Protein AF-A0AAN6XA34-F1 (afdb_monomer)

Foldseek 3Di:
DLVVCCVPVNCLDLVSLVVLLVVLVVCVVVVNNVVSLVSLVVSLVSCCVPVNCPHPSNVVSVVVNVVD

pLDDT: mean 78.04, std 9.77, range [56.0, 90.5]

Solvent-accessible surface area (backbone atoms only — not comparable to full-atom values): 3674 Å² total; per-residue (Å²): 107,62,70,56,33,36,72,74,63,30,71,80,29,69,71,31,36,52,47,42,48,52,49,18,54,53,27,45,78,69,69,38,48,72,65,13,49,56,40,45,52,52,41,38,57,47,30,34,74,73,64,31,69,84,29,70,67,29,47,50,48,49,52,53,60,74,72,106

Sequence (68 aa):
VIETSKTKLGADHPDTLTSIGNLASIYRNQGRWGEAEKLEVQVIETSITKLGADHPYTLTSIANLAFT

Radius of gyration: 11.33 Å; Cα contacts (8 Å, |Δi|>4): 64; chains: 1; bounding box: 24×24×27 Å

InterPro domains:
  IPR011990 Tetratricopeptide-like helical domain superfamily [G3DSA:1.25.40.10] (1-68)
  IPR011990 Tetratricopeptide-like helical domain superfamily [SSF48452] (8-67)
  IPR053137 Nucleotide-binding leucine-rich repeat (NLR)-like [PTHR46082] (3-67)

Nearest PDB structures (foldseek):
  3edt-assembly2_D  TM=9.074E-01  e=9.427E-04  Homo sapiens
  3zfw-assembly2_B  TM=9.269E-01  e=2.478E-03  Mus musculus
  3zfw-assembly1_A  TM=9.274E-01  e=2.478E-03  Mus musculus
  3edt-assembly1_B  TM=9.005E-01  e=2.341E-03  Homo sapiens
  3ceq-assembly1_A  TM=8.568E-01  e=4.133E-03  Homo sapiens

Mean predicted aligned error: 6.32 Å

Secondary structure (DSSP, 8-state):
-HHHHHHHT-TTSHHHHHHHHHHHHHHHHTT-HHHHHHHHHHHHHHHHHHH-TTSHHHHHHHHHHHT-

Organism: NCBI:txid2587418

Structure (mmCIF, N/CA/C/O backbone):
data_AF-A0AAN6XA34-F1
#
_entry.id   AF-A0AAN6XA34-F1
#
loop_
_atom_site.group_PDB
_atom_site.id
_atom_site.type_symbol
_atom_site.label_atom_id
_atom_site.label_alt_id
_atom_site.label_comp_id
_atom_site.label_asym_id
_atom_site.label_entity_id
_atom_site.label_seq_id
_atom_site.pdbx_PDB_ins_code
_atom_site.Cartn_x
_atom_site.Cartn_y
_atom_site.Cartn_z
_atom_site.occupancy
_atom_site.B_iso_or_equiv
_atom_site.auth_seq_id
_atom_site.auth_comp_id
_atom_site.auth_asym_id
_atom_site.auth_atom_id
_atom_site.pdbx_PDB_model_num
ATOM 1 N N . VAL A 1 1 ? 0.036 -12.707 6.745 1.00 58.53 1 VAL A N 1
ATOM 2 C CA . VAL A 1 1 ? 0.086 -12.494 5.277 1.00 58.53 1 VAL A CA 1
ATOM 3 C C . VAL A 1 1 ? 1.075 -11.391 4.925 1.00 58.53 1 VAL A C 1
ATOM 5 O O . VAL A 1 1 ? 2.091 -11.720 4.343 1.00 58.53 1 VAL A O 1
ATOM 8 N N . ILE A 1 2 ? 0.878 -10.138 5.363 1.00 59.44 2 ILE A N 1
ATOM 9 C CA . ILE A 1 2 ? 1.791 -9.013 5.051 1.00 59.44 2 ILE A CA 1
ATOM 10 C C . ILE A 1 2 ? 3.220 -9.241 5.553 1.00 59.44 2 ILE A C 1
ATOM 12 O O . ILE A 1 2 ? 4.156 -9.047 4.787 1.00 59.44 2 ILE 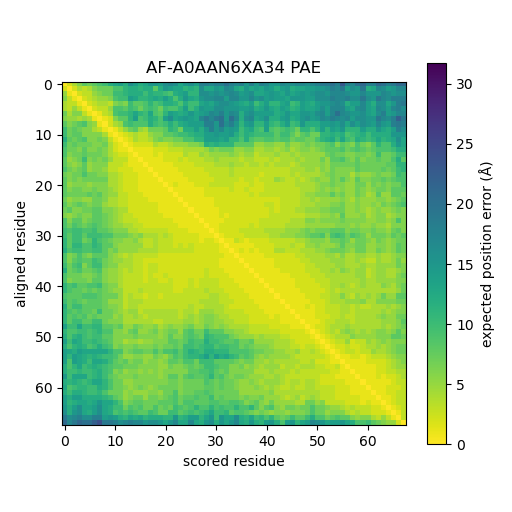A O 1
ATOM 16 N N . GLU A 1 3 ? 3.406 -9.704 6.795 1.00 60.44 3 GLU A N 1
ATOM 17 C CA . GLU A 1 3 ? 4.747 -10.028 7.313 1.00 60.44 3 GLU A CA 1
ATOM 18 C C . GLU A 1 3 ? 5.436 -11.116 6.490 1.00 60.44 3 GLU A C 1
ATOM 20 O O . GLU A 1 3 ? 6.621 -10.996 6.194 1.00 60.44 3 GLU A O 1
ATOM 25 N N . THR A 1 4 ? 4.679 -12.128 6.054 1.00 59.22 4 THR A N 1
ATOM 26 C CA . THR A 1 4 ? 5.162 -13.236 5.220 1.00 59.22 4 THR A CA 1
ATOM 27 C C . THR A 1 4 ? 5.559 -12.760 3.822 1.00 59.22 4 THR A C 1
ATOM 29 O O . THR A 1 4 ? 6.592 -13.182 3.310 1.00 59.22 4 THR A O 1
ATOM 32 N N . SER A 1 5 ? 4.784 -11.853 3.216 1.00 59.62 5 SER A N 1
ATOM 33 C CA . SER A 1 5 ? 5.111 -11.227 1.927 1.00 59.62 5 SER A CA 1
ATOM 34 C C . SER A 1 5 ? 6.350 -10.335 2.045 1.00 59.62 5 SER A C 1
ATOM 36 O O . SER A 1 5 ? 7.266 -10.445 1.233 1.00 59.62 5 SER A O 1
ATOM 38 N N . LYS A 1 6 ? 6.447 -9.538 3.121 1.00 59.12 6 LYS A N 1
ATOM 39 C CA . LYS A 1 6 ? 7.613 -8.691 3.423 1.00 59.12 6 LYS A CA 1
ATOM 40 C C . LYS A 1 6 ? 8.905 -9.497 3.570 1.00 59.12 6 LYS A C 1
ATOM 42 O O . LYS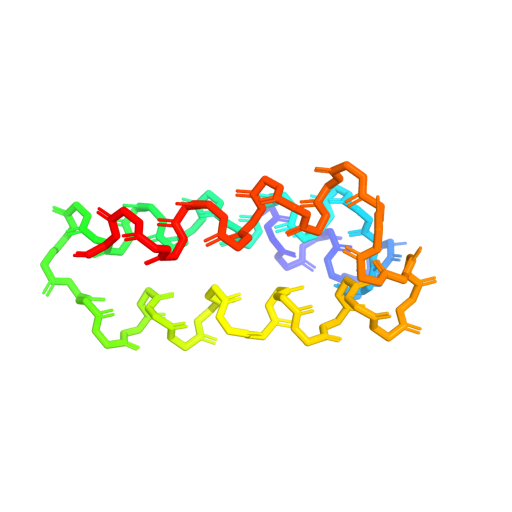 A 1 6 ? 9.942 -9.041 3.102 1.00 59.12 6 LYS A O 1
ATOM 47 N N . THR A 1 7 ? 8.850 -10.679 4.191 1.00 56.91 7 THR A N 1
ATOM 48 C CA . THR A 1 7 ? 10.031 -11.549 4.360 1.00 56.91 7 THR A CA 1
ATOM 49 C C . THR A 1 7 ? 10.369 -12.369 3.119 1.00 56.91 7 THR A C 1
ATOM 51 O O . THR A 1 7 ? 11.548 -12.587 2.865 1.00 56.91 7 THR A O 1
ATOM 54 N N . LYS A 1 8 ? 9.376 -12.847 2.353 1.00 56.00 8 LYS A N 1
ATOM 55 C CA . LYS A 1 8 ? 9.626 -13.715 1.186 1.00 56.00 8 LYS A CA 1
ATOM 56 C C . LYS A 1 8 ? 9.904 -12.969 -0.112 1.00 56.00 8 LYS A C 1
ATOM 58 O O . LYS A 1 8 ? 10.717 -13.436 -0.899 1.00 56.00 8 LYS A O 1
ATOM 63 N N . LEU A 1 9 ? 9.189 -11.877 -0.364 1.00 59.72 9 LEU A N 1
ATOM 64 C CA . LEU A 1 9 ? 9.220 -11.161 -1.642 1.00 59.72 9 LEU A CA 1
ATOM 65 C C . LEU A 1 9 ? 9.927 -9.802 -1.529 1.00 59.72 9 LEU A C 1
ATOM 67 O O . LEU A 1 9 ? 10.328 -9.229 -2.537 1.00 59.72 9 LEU A O 1
ATOM 71 N N . GLY A 1 10 ? 10.113 -9.308 -0.302 1.00 63.59 10 GLY A N 1
ATOM 72 C CA . GLY A 1 10 ? 10.594 -7.959 -0.022 1.00 63.59 10 GLY A CA 1
ATOM 73 C C . GLY A 1 10 ? 9.444 -6.962 0.117 1.00 63.59 10 GLY A C 1
ATOM 74 O O . GLY A 1 10 ? 8.328 -7.189 -0.362 1.00 63.59 10 GLY A O 1
ATOM 75 N N . ALA A 1 11 ? 9.712 -5.848 0.803 1.00 65.56 11 ALA A N 1
ATOM 76 C CA . ALA A 1 11 ? 8.747 -4.759 0.982 1.00 65.56 11 ALA A CA 1
ATOM 77 C C . ALA A 1 11 ? 8.352 -4.099 -0.353 1.00 65.56 11 ALA A C 1
ATOM 79 O O . ALA A 1 11 ? 7.253 -3.570 -0.476 1.00 65.56 11 ALA A O 1
ATOM 80 N N . ASP A 1 12 ? 9.237 -4.188 -1.343 1.00 64.25 12 ASP A N 1
ATOM 81 C CA . ASP A 1 12 ? 9.133 -3.551 -2.653 1.00 64.25 12 ASP A CA 1
ATOM 82 C C . ASP A 1 12 ? 8.376 -4.377 -3.705 1.00 64.25 12 ASP A C 1
ATOM 84 O O . ASP A 1 12 ? 8.145 -3.898 -4.814 1.00 64.25 12 ASP A O 1
ATOM 88 N N . HIS A 1 13 ? 8.012 -5.628 -3.403 1.00 75.88 13 HIS A N 1
ATOM 89 C CA . HIS A 1 13 ? 7.339 -6.482 -4.382 1.00 75.88 13 HIS A CA 1
ATOM 90 C C . HIS A 1 13 ? 5.897 -6.009 -4.623 1.00 75.88 13 HIS A C 1
ATOM 92 O O . HIS A 1 13 ? 5.192 -5.745 -3.646 1.00 75.88 13 HIS A O 1
ATOM 98 N N . PRO A 1 14 ? 5.401 -5.970 -5.874 1.00 70.94 14 PRO A N 1
ATOM 99 C CA . PRO A 1 14 ? 4.041 -5.518 -6.188 1.00 70.94 14 PRO A CA 1
ATOM 100 C C . PRO A 1 14 ? 2.942 -6.252 -5.397 1.00 70.94 14 PRO A C 1
ATOM 102 O O . PRO A 1 14 ? 2.020 -5.611 -4.896 1.00 70.94 14 PRO A O 1
ATOM 105 N N . ASP A 1 15 ? 3.057 -7.566 -5.180 1.00 77.56 15 ASP A N 1
ATOM 106 C CA . ASP A 1 15 ? 2.150 -8.311 -4.284 1.00 77.56 15 ASP A CA 1
ATOM 107 C C . ASP A 1 15 ? 2.208 -7.857 -2.817 1.00 77.56 15 ASP A C 1
ATOM 109 O O . ASP A 1 15 ? 1.183 -7.808 -2.125 1.00 77.56 15 ASP A O 1
ATOM 113 N N . THR A 1 16 ? 3.398 -7.508 -2.319 1.00 80.69 16 THR A N 1
ATOM 114 C CA . THR A 1 16 ? 3.561 -6.961 -0.966 1.00 80.69 16 THR A CA 1
ATOM 115 C C . THR A 1 16 ? 2.927 -5.578 -0.881 1.00 80.69 16 THR A C 1
ATOM 117 O O . THR A 1 16 ? 2.162 -5.325 0.047 1.00 80.69 16 THR A O 1
ATOM 120 N N . LEU A 1 17 ? 3.161 -4.717 -1.875 1.00 78.94 17 LEU A N 1
ATOM 121 C CA . LEU A 1 17 ? 2.537 -3.398 -1.977 1.00 78.94 17 LEU A CA 1
ATOM 122 C C . LEU A 1 17 ? 1.005 -3.502 -2.038 1.00 78.94 17 LEU A C 1
ATOM 124 O O . LEU A 1 17 ? 0.317 -2.760 -1.339 1.00 78.94 17 LEU A O 1
ATOM 128 N N . THR A 1 18 ? 0.469 -4.469 -2.791 1.00 79.31 18 THR A N 1
ATOM 129 C CA . THR A 1 18 ? -0.983 -4.715 -2.895 1.00 79.31 18 THR A CA 1
ATOM 130 C C . THR A 1 18 ? -1.547 -5.124 -1.538 1.00 79.31 18 THR A C 1
ATOM 132 O O . THR A 1 18 ? -2.591 -4.643 -1.097 1.00 79.31 18 THR A O 1
ATOM 135 N N . SER A 1 19 ? -0.815 -5.982 -0.826 1.00 82.56 19 SER A N 1
ATOM 136 C CA . SER A 1 19 ? -1.181 -6.406 0.525 1.00 82.56 19 SER A CA 1
ATOM 137 C C . SER A 1 19 ? -1.164 -5.240 1.525 1.00 82.56 19 SER A C 1
ATOM 139 O O . SER A 1 19 ? -1.999 -5.210 2.428 1.00 82.56 19 SER A O 1
ATOM 141 N N . ILE A 1 20 ? -0.250 -4.275 1.367 1.00 82.56 20 ILE A N 1
ATOM 142 C CA . ILE A 1 20 ? -0.194 -3.059 2.195 1.00 82.56 20 ILE A CA 1
ATOM 143 C C . ILE A 1 20 ? -1.363 -2.116 1.870 1.00 82.56 20 ILE A C 1
ATOM 145 O O . ILE A 1 20 ? -2.003 -1.624 2.797 1.00 82.56 20 ILE A O 1
ATOM 149 N N . GLY A 1 21 ? -1.706 -1.925 0.592 1.00 82.25 21 GLY A N 1
ATOM 150 C CA . GLY A 1 21 ? -2.882 -1.139 0.191 1.00 82.25 21 GLY A CA 1
ATOM 151 C C . GLY A 1 21 ? -4.191 -1.708 0.757 1.00 82.25 21 GLY A C 1
ATOM 152 O O . GLY A 1 21 ? -5.021 -0.978 1.297 1.00 82.25 21 GLY A O 1
ATOM 153 N N . ASN A 1 22 ? -4.335 -3.037 0.757 1.00 83.56 22 ASN A N 1
ATOM 154 C CA . ASN A 1 22 ? 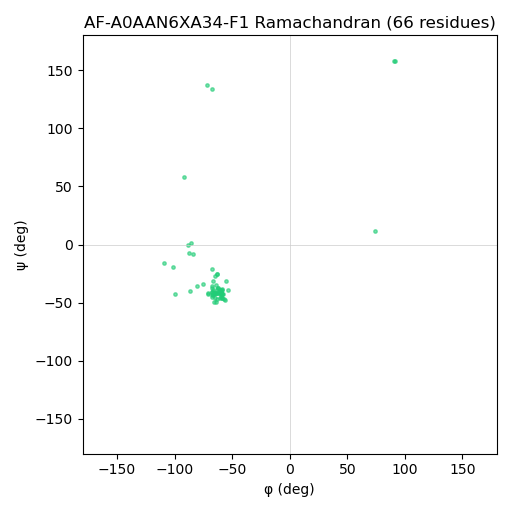-5.472 -3.703 1.399 1.00 83.56 22 ASN A CA 1
ATOM 155 C C . ASN A 1 22 ? -5.518 -3.453 2.917 1.00 83.56 22 ASN A C 1
ATOM 157 O O . ASN A 1 22 ? -6.597 -3.270 3.479 1.00 83.56 22 ASN A O 1
ATOM 161 N N . LEU A 1 23 ? -4.365 -3.406 3.595 1.00 85.06 23 LEU A N 1
ATOM 162 C CA . LEU A 1 23 ? -4.304 -3.070 5.021 1.00 85.06 23 LEU A CA 1
ATOM 163 C C . LEU A 1 23 ? -4.728 -1.625 5.291 1.00 85.06 23 LEU A C 1
ATOM 165 O O . LEU A 1 23 ? -5.457 -1.382 6.252 1.00 85.06 23 LEU A O 1
ATOM 169 N N . ALA A 1 24 ? -4.315 -0.684 4.443 1.00 86.12 24 ALA A N 1
ATOM 170 C CA . ALA A 1 24 ? -4.745 0.705 4.549 1.00 86.12 24 ALA A CA 1
ATOM 171 C C . ALA A 1 24 ? -6.271 0.836 4.406 1.00 86.12 24 ALA A C 1
ATOM 173 O O . ALA A 1 24 ? -6.914 1.495 5.222 1.00 86.12 24 ALA A O 1
ATOM 174 N N . SER A 1 25 ? -6.875 0.110 3.458 1.00 84.12 25 SER A N 1
ATOM 175 C CA . SER A 1 25 ? -8.336 0.048 3.304 1.00 84.12 25 SER A CA 1
ATOM 176 C C . SER A 1 25 ? -9.035 -0.484 4.566 1.00 84.12 25 SER A C 1
ATOM 178 O O . SER A 1 25 ? -10.016 0.095 5.041 1.00 84.12 25 SER A O 1
ATOM 180 N N . ILE A 1 26 ? -8.485 -1.536 5.184 1.00 87.06 26 ILE A N 1
ATOM 181 C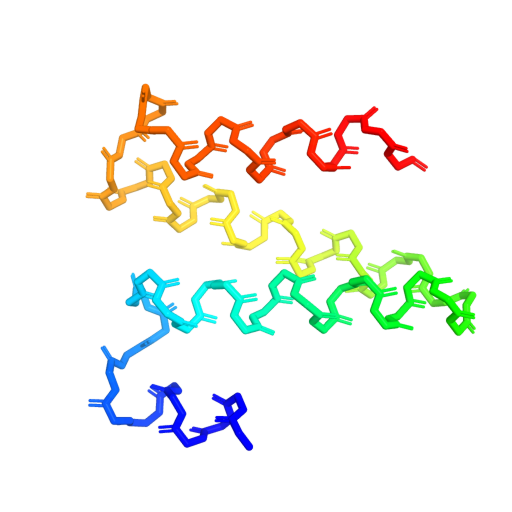 CA . ILE A 1 26 ? -8.987 -2.067 6.460 1.00 87.06 26 ILE A CA 1
ATOM 182 C C . ILE A 1 26 ? -8.882 -1.014 7.574 1.00 87.06 26 ILE A C 1
ATOM 184 O O . ILE A 1 26 ? -9.812 -0.870 8.367 1.00 87.06 26 ILE A O 1
ATOM 188 N N . TYR A 1 27 ? -7.786 -0.256 7.638 1.00 86.50 27 TYR A N 1
ATOM 189 C CA . TYR A 1 27 ? -7.621 0.817 8.619 1.00 86.50 27 TYR A CA 1
ATOM 190 C C . TYR A 1 27 ? -8.576 1.995 8.396 1.00 86.50 27 TYR A C 1
ATOM 192 O O . TYR A 1 27 ? -9.125 2.480 9.389 1.00 86.50 27 TYR A O 1
ATOM 200 N N . ARG A 1 28 ? -8.879 2.396 7.149 1.00 85.12 28 ARG A N 1
ATOM 201 C CA . ARG A 1 28 ? -9.959 3.371 6.870 1.00 85.12 28 ARG A CA 1
ATOM 202 C C . ARG A 1 28 ? -11.294 2.874 7.424 1.00 85.12 28 ARG A C 1
ATOM 204 O O . ARG A 1 28 ? -11.955 3.603 8.157 1.00 85.12 28 ARG A O 1
ATOM 211 N N . ASN A 1 29 ? -11.645 1.611 7.172 1.00 86.12 29 ASN A N 1
ATOM 212 C CA . ASN A 1 29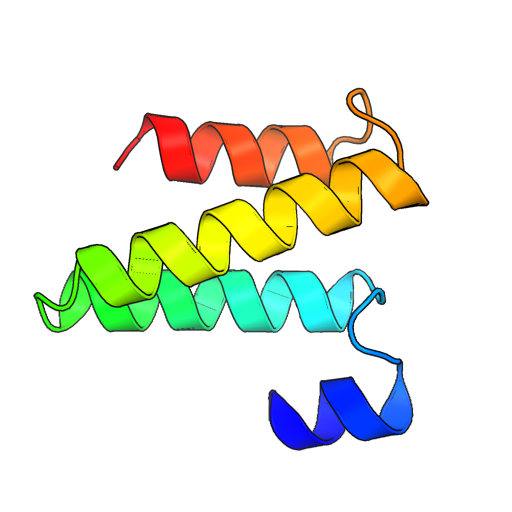 ? -12.892 1.021 7.679 1.00 86.12 29 ASN A CA 1
ATOM 213 C C . ASN A 1 29 ? -12.961 0.957 9.214 1.00 86.12 29 ASN A C 1
ATOM 215 O O . ASN A 1 29 ? -14.048 0.958 9.782 1.00 86.12 29 ASN A O 1
ATOM 219 N N . GLN A 1 30 ? -11.815 0.923 9.896 1.00 90.38 30 GLN A N 1
ATOM 220 C CA . GLN A 1 30 ? -11.731 0.983 11.360 1.00 90.38 30 GLN A CA 1
ATOM 221 C C . GLN A 1 30 ? -11.716 2.420 11.913 1.00 90.38 30 GLN A C 1
ATOM 223 O O . GLN A 1 30 ? -11.585 2.603 13.121 1.00 90.38 30 GLN A O 1
ATOM 228 N N . GLY A 1 31 ? -11.804 3.444 11.059 1.00 90.06 31 GLY A N 1
ATOM 229 C CA . GLY A 1 31 ? -11.686 4.850 11.453 1.00 90.06 31 GLY A CA 1
ATOM 230 C C . GLY A 1 31 ? -10.253 5.290 11.781 1.00 90.06 31 GLY A C 1
ATOM 231 O O . GLY A 1 31 ? -10.044 6.371 12.328 1.00 90.06 31 GLY A O 1
ATOM 232 N N . ARG A 1 32 ? -9.247 4.471 11.453 1.00 90.50 32 ARG A N 1
ATOM 233 C CA . ARG A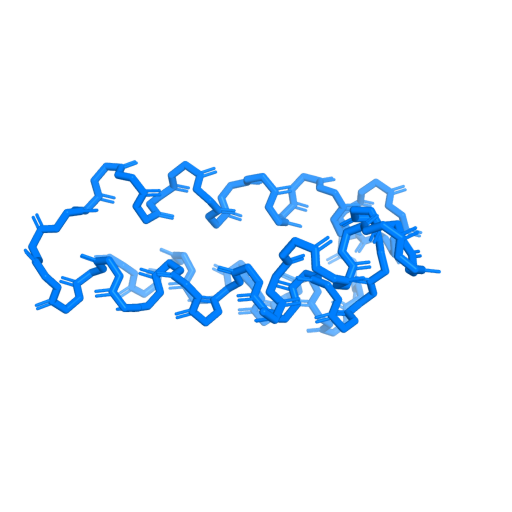 1 32 ? -7.818 4.746 11.674 1.00 90.50 32 ARG A CA 1
ATOM 234 C C . ARG A 1 32 ? -7.196 5.427 10.453 1.00 90.50 32 ARG A C 1
ATOM 236 O O . ARG A 1 32 ? -6.238 4.926 9.869 1.00 90.50 32 ARG A O 1
ATOM 243 N N . TRP A 1 33 ? -7.740 6.580 10.076 1.00 85.62 33 TRP A N 1
ATOM 244 C CA . TRP A 1 33 ? -7.386 7.289 8.839 1.00 85.62 33 TRP A CA 1
ATOM 245 C C . TRP A 1 33 ? -5.897 7.649 8.737 1.00 85.62 33 TRP A C 1
ATOM 247 O O . TRP A 1 33 ? -5.293 7.397 7.704 1.00 85.62 33 TRP A O 1
ATOM 257 N N . GLY A 1 34 ? -5.269 8.132 9.816 1.00 88.06 34 GLY A N 1
ATOM 258 C CA . GLY A 1 34 ? -3.844 8.507 9.784 1.00 88.06 34 GLY A CA 1
ATOM 259 C C . GLY A 1 34 ? -2.888 7.323 9.586 1.00 88.06 34 GLY A C 1
ATOM 260 O O . GLY A 1 34 ? -1.848 7.448 8.946 1.00 88.06 34 GLY A O 1
ATOM 261 N N . GLU A 1 35 ? -3.254 6.142 10.089 1.00 86.31 35 GLU A N 1
ATOM 262 C CA . GLU A 1 35 ? -2.463 4.923 9.884 1.00 86.31 35 GLU A CA 1
ATOM 263 C C . GLU A 1 35 ? -2.646 4.376 8.464 1.00 86.31 35 GLU A C 1
ATOM 265 O O . GLU A 1 35 ? -1.703 3.839 7.886 1.00 86.31 35 GLU A O 1
ATOM 270 N N . ALA A 1 36 ? -3.848 4.525 7.896 1.00 87.50 36 ALA A N 1
ATOM 271 C CA . ALA A 1 36 ? -4.125 4.181 6.506 1.00 87.50 36 ALA A CA 1
ATOM 272 C C . ALA A 1 36 ? -3.349 5.083 5.536 1.00 87.50 36 ALA A C 1
ATOM 274 O O . ALA A 1 36 ? -2.634 4.571 4.678 1.00 87.50 36 ALA A O 1
ATOM 275 N N . GLU A 1 37 ? -3.413 6.402 5.734 1.00 86.88 37 GLU A N 1
ATOM 276 C CA . GLU A 1 37 ? -2.705 7.390 4.913 1.00 86.88 37 GLU A CA 1
ATOM 277 C C . GLU A 1 37 ? -1.199 7.109 4.890 1.00 86.88 37 GLU A C 1
ATOM 279 O O . GLU A 1 37 ? -0.591 7.008 3.826 1.00 86.88 37 GLU A O 1
ATOM 284 N N . LYS A 1 38 ? -0.595 6.878 6.061 1.00 87.44 38 LYS A N 1
ATOM 285 C CA . LYS A 1 38 ? 0.835 6.569 6.164 1.00 87.44 38 LYS A CA 1
ATOM 286 C C . LYS A 1 38 ? 1.230 5.313 5.380 1.00 87.44 38 LYS A C 1
ATOM 288 O O . LYS A 1 38 ? 2.316 5.263 4.802 1.00 87.44 38 LYS A O 1
ATOM 293 N N . LEU A 1 39 ? 0.373 4.290 5.378 1.00 85.88 39 LEU A N 1
ATOM 294 C CA . LEU A 1 39 ? 0.607 3.064 4.614 1.00 85.88 39 LEU A CA 1
ATOM 295 C C . LEU A 1 39 ? 0.461 3.299 3.106 1.00 85.88 39 LEU A C 1
ATOM 297 O O . LEU A 1 39 ? 1.294 2.804 2.349 1.00 85.88 39 LEU A O 1
ATOM 301 N N . GLU A 1 40 ? -0.541 4.061 2.666 1.00 84.62 40 GLU A N 1
ATOM 302 C CA . GLU A 1 40 ? -0.719 4.394 1.246 1.00 84.62 40 GLU A CA 1
ATOM 303 C C . GLU A 1 40 ? 0.425 5.256 0.707 1.00 84.62 40 GLU A C 1
ATOM 305 O O . GLU A 1 40 ? 0.962 4.951 -0.357 1.00 84.62 40 GLU A O 1
ATOM 310 N N . VAL A 1 41 ? 0.876 6.261 1.464 1.00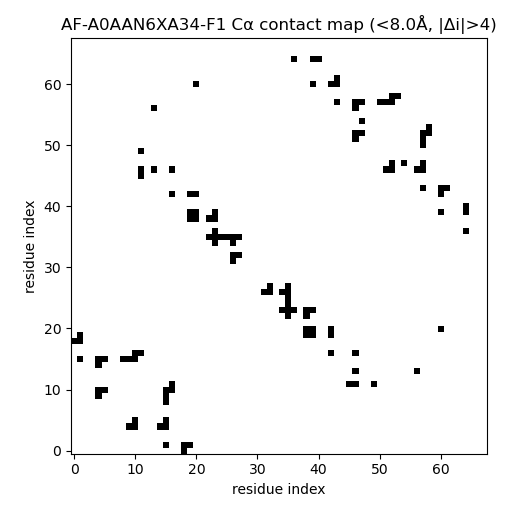 86.00 41 VAL A N 1
ATOM 311 C CA . VAL A 1 41 ? 2.034 7.091 1.094 1.00 86.00 41 VAL A CA 1
ATOM 312 C C . VAL A 1 41 ? 3.287 6.230 0.925 1.00 86.00 41 VAL A C 1
ATOM 314 O O . VAL A 1 41 ? 3.958 6.321 -0.101 1.00 86.00 41 VAL A O 1
ATOM 317 N N . GLN A 1 42 ? 3.556 5.316 1.865 1.00 85.69 42 GLN A N 1
ATOM 318 C CA . GLN A 1 42 ? 4.696 4.401 1.760 1.00 85.69 42 GLN A CA 1
ATOM 319 C C . GLN A 1 42 ? 4.622 3.516 0.504 1.00 85.69 42 GLN A C 1
ATOM 321 O O . GLN A 1 42 ? 5.647 3.260 -0.134 1.00 85.69 42 GLN A O 1
ATOM 326 N N . VAL A 1 43 ? 3.428 3.046 0.131 1.00 83.69 43 VAL A N 1
ATOM 327 C CA . VAL A 1 43 ? 3.229 2.254 -1.092 1.00 83.69 43 VAL A CA 1
ATOM 328 C C . VAL A 1 43 ? 3.485 3.094 -2.340 1.00 83.69 43 VAL A C 1
ATOM 330 O O . VAL A 1 43 ? 4.148 2.620 -3.267 1.00 83.69 43 VAL A O 1
ATOM 333 N N . ILE A 1 44 ? 3.006 4.337 -2.368 1.00 82.94 44 ILE A N 1
ATOM 334 C CA . ILE A 1 44 ? 3.199 5.260 -3.490 1.00 82.94 44 ILE A CA 1
ATOM 335 C C . ILE A 1 44 ? 4.682 5.599 -3.663 1.00 82.94 44 ILE A C 1
ATOM 337 O O . ILE A 1 44 ? 5.215 5.438 -4.756 1.00 82.94 44 ILE A O 1
ATOM 341 N N . GLU A 1 45 ? 5.391 5.978 -2.600 1.00 84.94 45 GLU A N 1
ATOM 342 C CA . GLU A 1 45 ? 6.827 6.286 -2.678 1.00 84.94 45 GLU A CA 1
ATOM 343 C C . GLU A 1 45 ? 7.645 5.088 -3.181 1.00 84.94 45 GLU A C 1
ATOM 345 O O . GLU A 1 45 ? 8.517 5.222 -4.048 1.00 84.94 45 GLU A O 1
ATOM 350 N N . THR A 1 46 ? 7.326 3.893 -2.679 1.00 82.75 46 THR A N 1
ATOM 351 C CA . THR A 1 46 ? 8.016 2.658 -3.069 1.00 82.75 46 THR A CA 1
ATOM 352 C C . THR A 1 46 ? 7.727 2.297 -4.528 1.00 82.75 46 THR A C 1
ATOM 354 O O . THR A 1 46 ? 8.643 1.971 -5.285 1.00 82.75 46 THR A O 1
ATOM 357 N N . SER A 1 47 ? 6.468 2.405 -4.958 1.00 81.62 47 SER A N 1
ATOM 358 C CA . SER A 1 47 ? 6.068 2.117 -6.340 1.00 81.62 47 SER A CA 1
ATOM 359 C C . SER A 1 47 ? 6.629 3.133 -7.336 1.00 81.62 47 SER A C 1
ATOM 361 O O . SER A 1 47 ? 7.167 2.718 -8.360 1.00 81.62 47 SER A O 1
ATOM 363 N N . ILE A 1 48 ? 6.643 4.432 -7.016 1.00 83.38 48 ILE A N 1
ATOM 364 C CA . ILE A 1 48 ? 7.311 5.458 -7.834 1.00 83.38 48 ILE A CA 1
ATOM 365 C C . ILE A 1 48 ? 8.804 5.145 -7.977 1.00 83.38 48 ILE A C 1
ATOM 367 O O . ILE A 1 48 ? 9.335 5.188 -9.085 1.00 83.38 48 ILE A O 1
ATOM 371 N N . THR A 1 49 ? 9.479 4.792 -6.879 1.00 84.12 49 THR A N 1
ATOM 372 C CA . THR A 1 49 ? 10.928 4.535 -6.881 1.00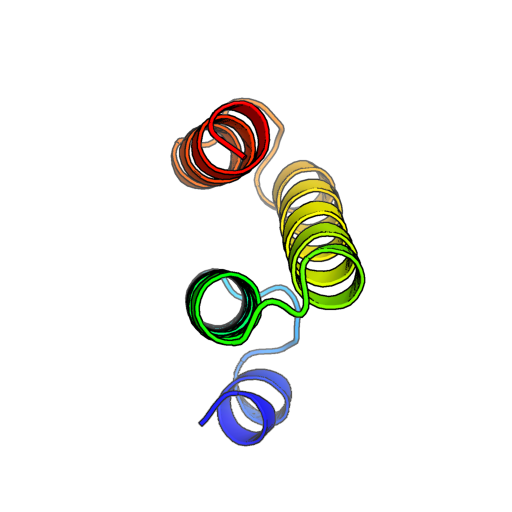 84.12 49 THR A CA 1
ATOM 373 C C . THR A 1 49 ? 11.306 3.287 -7.686 1.00 84.12 49 THR A C 1
ATOM 375 O O . THR A 1 49 ? 12.368 3.255 -8.306 1.00 84.12 49 THR A O 1
ATOM 378 N N . LYS A 1 50 ? 10.471 2.241 -7.669 1.00 81.50 50 LYS A N 1
ATOM 379 C CA . LYS A 1 50 ? 10.797 0.937 -8.275 1.00 81.50 50 LYS A CA 1
ATOM 380 C C . LYS A 1 50 ? 10.194 0.718 -9.653 1.00 81.50 50 LYS A C 1
ATOM 382 O O . LYS A 1 50 ? 10.861 0.171 -10.524 1.00 81.50 50 LYS A O 1
ATOM 387 N N . LEU A 1 51 ? 8.933 1.095 -9.822 1.00 79.19 51 LEU A N 1
ATOM 388 C CA . LEU A 1 51 ? 8.151 0.850 -11.032 1.00 79.19 51 LEU A CA 1
ATOM 389 C C . LEU A 1 51 ? 8.060 2.105 -11.910 1.00 79.19 51 LEU A C 1
ATOM 391 O O . LEU A 1 51 ? 7.796 1.998 -13.104 1.00 79.19 51 LEU A O 1
ATOM 395 N N . GLY A 1 52 ? 8.307 3.282 -11.331 1.00 83.06 52 GLY A N 1
ATOM 396 C CA . GLY A 1 52 ? 8.104 4.573 -11.975 1.00 83.06 52 GLY A CA 1
ATOM 397 C C . GLY A 1 52 ? 6.707 5.138 -11.713 1.00 83.06 52 GLY A C 1
ATOM 398 O O . GLY A 1 52 ? 5.754 4.416 -11.405 1.00 83.06 52 GLY A O 1
ATOM 399 N N . ALA A 1 53 ? 6.584 6.461 -11.847 1.00 80.56 53 ALA A N 1
ATOM 400 C CA . ALA A 1 53 ? 5.324 7.180 -11.644 1.00 80.56 53 ALA A CA 1
ATOM 401 C C . ALA A 1 53 ? 4.237 6.808 -12.672 1.00 80.56 53 ALA A C 1
ATOM 403 O O . ALA A 1 53 ? 3.054 6.870 -12.353 1.00 80.56 53 ALA A O 1
ATOM 404 N N . ASP A 1 54 ? 4.639 6.383 -13.873 1.00 82.00 54 ASP A N 1
ATOM 405 C CA . ASP A 1 54 ? 3.729 6.037 -14.977 1.00 82.00 54 ASP A CA 1
ATOM 406 C C . ASP A 1 54 ? 3.195 4.597 -14.892 1.00 82.00 54 ASP A C 1
ATOM 408 O O . ASP A 1 54 ? 2.313 4.189 -15.645 1.00 82.00 54 ASP A O 1
ATOM 412 N N . HIS A 1 55 ? 3.723 3.789 -13.967 1.00 80.06 55 HIS A N 1
ATOM 413 C CA . HIS A 1 55 ? 3.330 2.393 -13.880 1.00 80.06 55 HIS A CA 1
ATOM 414 C C . HIS A 1 55 ? 1.860 2.271 -13.432 1.00 80.06 55 HIS A C 1
ATOM 416 O O . HIS A 1 55 ? 1.473 2.889 -12.435 1.00 80.06 55 HIS A O 1
ATOM 422 N N . PRO A 1 56 ? 1.033 1.426 -14.082 1.00 79.88 56 PRO A N 1
ATOM 423 C CA . PRO A 1 56 ? -0.404 1.324 -13.797 1.00 79.88 56 PRO A CA 1
ATOM 424 C C . PRO A 1 56 ? -0.725 1.016 -12.328 1.00 79.88 56 PRO A C 1
ATOM 426 O O . PRO A 1 56 ? -1.725 1.487 -11.784 1.00 79.88 56 PRO A O 1
ATOM 429 N N . TYR A 1 57 ? 0.155 0.269 -11.656 1.00 74.62 57 TYR A N 1
ATOM 430 C CA . TYR A 1 57 ? 0.055 0.026 -10.216 1.00 74.62 57 TYR A CA 1
ATOM 431 C C . TYR A 1 57 ? 0.221 1.310 -9.383 1.00 74.62 57 TYR A C 1
ATOM 433 O O . TYR A 1 57 ? -0.583 1.579 -8.492 1.00 74.62 57 TYR A O 1
ATOM 441 N N . THR A 1 58 ? 1.228 2.126 -9.702 1.00 79.00 58 THR A N 1
ATOM 442 C CA . THR A 1 58 ? 1.493 3.411 -9.044 1.00 79.00 58 THR A CA 1
ATOM 443 C C . THR A 1 58 ? 0.305 4.356 -9.219 1.00 79.00 58 THR A C 1
ATOM 445 O O . THR A 1 58 ? -0.185 4.915 -8.242 1.00 79.00 58 THR A O 1
ATOM 448 N N . LEU A 1 59 ? -0.233 4.451 -10.439 1.00 82.75 59 LEU A N 1
ATOM 449 C CA . LEU A 1 59 ? -1.416 5.262 -10.745 1.00 82.75 59 LEU A CA 1
ATOM 450 C C . LEU A 1 59 ? -2.654 4.814 -9.958 1.00 82.75 59 LEU A C 1
ATOM 452 O O . LEU A 1 59 ? -3.384 5.650 -9.431 1.00 82.75 59 LEU A O 1
ATOM 456 N N . THR A 1 60 ? -2.866 3.502 -9.827 1.00 80.94 60 THR A N 1
ATOM 457 C CA . THR A 1 60 ? -3.974 2.947 -9.033 1.00 80.94 60 THR A CA 1
ATOM 458 C C . THR A 1 60 ? -3.820 3.292 -7.552 1.00 80.94 60 THR A C 1
ATOM 460 O O . THR A 1 60 ? -4.788 3.678 -6.902 1.00 80.94 60 THR A O 1
ATOM 463 N N . SER A 1 61 ? -2.600 3.203 -7.014 1.00 74.06 61 SER A N 1
ATOM 464 C CA . SER A 1 61 ? -2.335 3.556 -5.617 1.00 74.06 61 SER A CA 1
ATOM 465 C C . SER A 1 61 ? -2.523 5.053 -5.352 1.00 74.06 61 SER A C 1
ATOM 467 O O 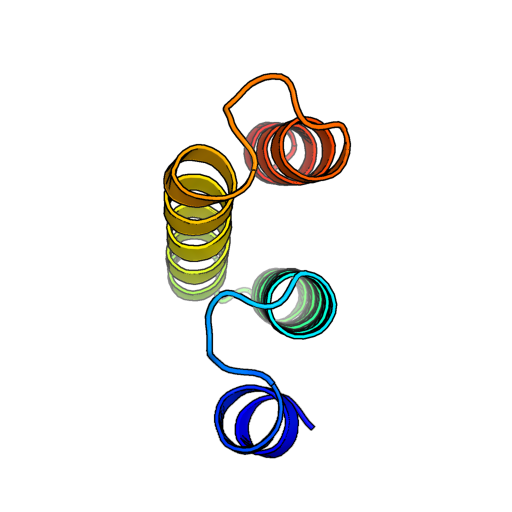. SER A 1 61 ? -3.086 5.417 -4.326 1.00 74.06 61 SER A O 1
ATOM 469 N N . ILE A 1 62 ? -2.108 5.917 -6.283 1.00 81.31 62 ILE A N 1
ATOM 470 C CA . ILE A 1 62 ? -2.341 7.368 -6.204 1.00 81.31 62 ILE A CA 1
ATOM 471 C C . ILE A 1 62 ? -3.841 7.682 -6.274 1.00 81.31 62 ILE A C 1
ATOM 473 O O . ILE A 1 62 ? -4.325 8.523 -5.522 1.00 81.31 62 ILE A O 1
ATOM 477 N N . ALA A 1 63 ? -4.587 7.002 -7.150 1.00 80.75 63 ALA A N 1
ATOM 478 C CA . ALA A 1 63 ? -6.030 7.186 -7.272 1.00 80.75 63 ALA A CA 1
ATOM 479 C C . ALA A 1 63 ? -6.779 6.787 -5.992 1.00 80.75 63 ALA A C 1
ATOM 481 O O . ALA A 1 63 ? -7.717 7.480 -5.603 1.00 80.75 63 ALA A O 1
ATOM 482 N N . ASN A 1 64 ? -6.346 5.716 -5.318 1.00 72.12 64 ASN A N 1
ATOM 483 C CA . ASN A 1 64 ? -6.917 5.309 -4.034 1.00 72.12 64 ASN A CA 1
ATOM 484 C C . ASN A 1 64 ? -6.697 6.379 -2.960 1.00 72.12 64 ASN A C 1
ATOM 486 O O . ASN A 1 64 ? -7.675 6.780 -2.333 1.00 72.12 64 ASN A O 1
ATOM 490 N N . LEU A 1 65 ? -5.475 6.920 -2.846 1.00 75.88 65 LEU A N 1
ATOM 491 C CA . LEU A 1 65 ? -5.166 8.008 -1.915 1.00 75.88 65 LEU A CA 1
ATOM 492 C C . LEU A 1 65 ? -5.961 9.285 -2.241 1.00 75.88 65 LEU A C 1
ATOM 494 O O . LEU A 1 65 ? -6.484 9.938 -1.346 1.00 75.88 65 LEU A O 1
ATOM 498 N N . ALA A 1 66 ? -6.102 9.638 -3.520 1.00 77.50 66 ALA A N 1
ATOM 499 C CA . ALA A 1 66 ? -6.863 10.817 -3.939 1.00 77.50 66 ALA A CA 1
ATOM 500 C C . ALA A 1 66 ? -8.377 10.699 -3.674 1.00 77.50 66 ALA A C 1
ATOM 502 O O . ALA A 1 66 ? -9.069 11.713 -3.615 1.00 77.50 66 ALA A O 1
ATOM 503 N N . PHE A 1 67 ? -8.894 9.474 -3.532 1.00 66.19 67 PHE A N 1
ATOM 504 C CA . PHE A 1 67 ? -10.285 9.203 -3.161 1.00 66.19 67 PHE A CA 1
ATOM 505 C C . PHE A 1 67 ? -10.485 9.137 -1.634 1.00 66.19 67 PHE A C 1
ATOM 507 O O . PHE A 1 67 ? -11.605 8.869 -1.175 1.00 66.19 67 PHE A O 1
ATOM 514 N N . THR A 1 68 ? -9.413 9.319 -0.845 1.00 60.31 68 THR A N 1
ATOM 515 C CA . THR A 1 68 ? -9.490 9.297 0.621 1.00 60.31 68 THR A CA 1
ATOM 516 C C . THR A 1 68 ? -10.008 10.581 1.239 1.00 60.31 68 THR A C 1
ATOM 518 O O . THR A 1 68 ? -10.699 10.413 2.276 1.00 60.31 68 THR A O 1
#